Protein AF-A0AAW1VI80-F1 (afdb_monomer_lite)

Sequence (98 aa):
MMVKSILLLTVCVLYNLHIVHSDQRDLKETCFREECVAEFHLGEDQEYCGSDGKPYPNTASLVCADKCAKKYGGEVHGTEGLCPDLPNAYLYWKGIFN

Organism: NCBI:txid420089

Secondary structure (DSSP, 8-state):
-HHHHHHHHHHHHHHHHHHHHHHHHHHHHHHIIIIIGGG--TT----EEETTS-EESSHHHHHHHHHHHHHTT----EEESPPP-TTSHHHHHTT---

Structure (mmCIF, N/CA/C/O backbone):
data_AF-A0AAW1VI80-F1
#
_entry.id   AF-A0AAW1VI80-F1
#
loop_
_atom_site.group_PDB
_atom_site.id
_atom_site.type_symbol
_atom_site.label_atom_id
_atom_site.label_alt_id
_atom_site.label_comp_id
_atom_site.label_asym_id
_atom_site.label_entity_id
_atom_site.label_seq_id
_atom_site.pdbx_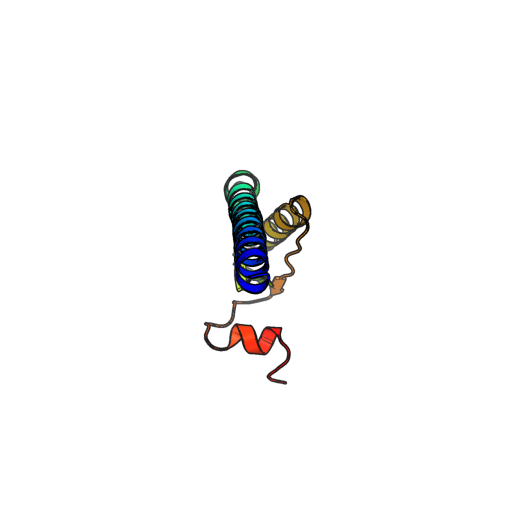PDB_ins_code
_atom_site.Cartn_x
_atom_site.Cartn_y
_atom_site.Cartn_z
_atom_site.occupancy
_atom_site.B_iso_or_equiv
_atom_site.auth_seq_id
_atom_site.auth_comp_id
_atom_site.au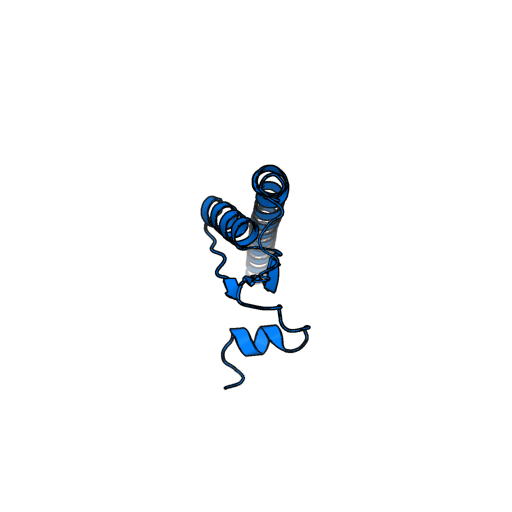th_asym_id
_atom_site.auth_atom_id
_atom_site.pdbx_PDB_model_num
ATOM 1 N N . MET A 1 1 ? -28.900 -4.442 38.178 1.00 59.69 1 MET A N 1
ATOM 2 C CA . MET A 1 1 ? -28.276 -3.125 37.893 1.00 59.69 1 MET A CA 1
ATOM 3 C C . MET A 1 1 ? -26.831 -3.200 37.375 1.00 59.69 1 MET A C 1
ATOM 5 O O . MET A 1 1 ? -26.392 -2.222 36.795 1.00 59.69 1 MET A O 1
ATOM 9 N N . MET A 1 2 ? -26.118 -4.334 37.459 1.00 59.50 2 MET A N 1
ATOM 10 C CA . MET A 1 2 ? -24.735 -4.470 36.946 1.00 59.50 2 MET A CA 1
ATOM 11 C C . MET A 1 2 ? -24.582 -4.477 35.411 1.00 59.50 2 MET A C 1
ATOM 13 O O . MET A 1 2 ? -23.575 -4.010 34.893 1.00 59.50 2 MET A O 1
ATOM 17 N N . VAL A 1 3 ? -25.580 -4.965 34.665 1.00 62.09 3 VAL A N 1
ATOM 18 C CA . VAL A 1 3 ? -25.465 -5.192 33.206 1.00 62.09 3 VAL A CA 1
ATOM 19 C C . VAL A 1 3 ? -25.331 -3.885 32.404 1.00 62.09 3 VAL A C 1
ATOM 21 O O . VAL A 1 3 ? -24.625 -3.841 31.401 1.00 62.09 3 VAL A O 1
ATOM 24 N N . LYS A 1 4 ? -25.950 -2.790 32.874 1.00 64.69 4 LYS A N 1
ATOM 25 C CA . LYS A 1 4 ? -25.899 -1.474 32.206 1.00 64.69 4 LYS A CA 1
ATOM 26 C C . LYS A 1 4 ? -24.511 -0.822 32.287 1.00 64.69 4 LYS A C 1
ATOM 28 O O . LYS A 1 4 ? -24.077 -0.220 31.312 1.00 64.69 4 LYS A O 1
ATOM 33 N N . SER A 1 5 ? -23.803 -0.975 33.409 1.00 69.19 5 SER A N 1
ATOM 34 C CA . SER A 1 5 ? -22.439 -0.442 33.568 1.00 69.19 5 SER A CA 1
ATOM 35 C C . SER A 1 5 ? -21.417 -1.194 32.719 1.00 69.19 5 SER A C 1
ATOM 37 O O . SER A 1 5 ? -20.522 -0.573 32.157 1.00 69.19 5 SER A O 1
ATOM 39 N N . ILE A 1 6 ? -21.572 -2.513 32.574 1.00 74.62 6 ILE A N 1
ATOM 40 C CA . ILE A 1 6 ? -20.698 -3.330 31.720 1.00 74.62 6 ILE A CA 1
ATOM 41 C C . ILE A 1 6 ? -20.884 -2.942 30.243 1.00 74.62 6 ILE A C 1
ATOM 43 O O . ILE A 1 6 ? -19.904 -2.755 29.524 1.00 74.62 6 ILE A O 1
ATOM 47 N N . LEU A 1 7 ? -22.130 -2.731 29.803 1.00 74.88 7 LEU A N 1
ATOM 48 C CA . LEU A 1 7 ? -22.428 -2.313 28.431 1.00 74.88 7 LEU A CA 1
ATOM 49 C C . LEU A 1 7 ? -21.789 -0.955 28.084 1.00 74.88 7 LEU A C 1
ATOM 51 O O . LEU A 1 7 ? -21.182 -0.814 27.030 1.00 74.88 7 LEU A O 1
ATOM 55 N N . LEU A 1 8 ? -21.849 0.022 28.993 1.00 75.00 8 LEU A N 1
ATOM 56 C CA . LEU A 1 8 ? -21.236 1.339 28.783 1.00 75.00 8 LEU A CA 1
ATOM 57 C C . LEU A 1 8 ? -19.707 1.269 28.668 1.00 75.00 8 LEU A C 1
ATOM 59 O O . LEU A 1 8 ? -19.127 1.905 27.791 1.00 75.00 8 LEU A O 1
ATOM 63 N N . LEU A 1 9 ? -19.053 0.468 29.514 1.00 78.06 9 LEU A N 1
ATOM 64 C CA . LEU A 1 9 ? -17.600 0.297 29.464 1.00 78.06 9 LEU A CA 1
ATOM 65 C C . LEU A 1 9 ? -17.152 -0.378 28.163 1.00 78.06 9 LEU A C 1
ATOM 67 O O . LEU A 1 9 ? -16.195 0.075 27.541 1.00 78.06 9 LEU A O 1
ATOM 71 N N . THR A 1 10 ? -17.862 -1.419 27.718 1.00 80.44 10 THR A N 1
ATOM 72 C CA . THR A 1 10 ? -17.526 -2.109 26.460 1.00 80.44 10 THR A CA 1
ATOM 73 C C . THR A 1 10 ? -17.678 -1.208 25.234 1.00 80.44 10 THR A C 1
ATOM 75 O O . THR A 1 10 ? -16.778 -1.177 24.398 1.00 80.44 10 THR A O 1
ATOM 78 N N . VAL A 1 11 ? -18.748 -0.410 25.151 1.00 83.38 11 VAL A N 1
ATOM 79 C CA . VAL A 1 11 ? -18.936 0.563 24.060 1.00 83.38 11 VAL A CA 1
ATOM 80 C C . VAL A 1 11 ? -17.826 1.617 24.059 1.00 83.38 11 VAL A C 1
ATOM 82 O O . VAL A 1 11 ? -17.275 1.912 23.000 1.00 83.38 11 VAL A O 1
ATOM 85 N N . CYS A 1 12 ? -17.434 2.134 25.228 1.00 81.62 12 CYS A N 1
ATOM 86 C CA . CYS A 1 12 ? -16.311 3.067 25.331 1.00 81.62 12 CYS A CA 1
ATOM 87 C C . CYS A 1 12 ? -14.999 2.451 24.831 1.00 81.62 12 CYS A C 1
ATOM 89 O O . CYS A 1 12 ? -14.280 3.089 24.066 1.00 81.62 12 CYS A O 1
ATOM 91 N N . VAL A 1 13 ? -14.672 1.222 25.233 1.00 83.00 13 VAL A N 1
ATOM 92 C CA . VAL A 1 13 ? -13.427 0.559 24.809 1.00 83.00 13 VAL A CA 1
ATOM 93 C C . VAL A 1 13 ? -13.412 0.324 23.297 1.00 83.00 13 VAL A C 1
ATOM 95 O O . VAL A 1 13 ? -12.415 0.629 22.647 1.00 83.00 13 VAL A O 1
ATOM 98 N N . LEU A 1 14 ? -14.521 -0.146 22.719 1.00 80.81 14 LEU A N 1
ATOM 99 C CA . LEU A 1 14 ? -14.629 -0.375 21.275 1.00 80.81 14 LEU A CA 1
ATOM 100 C C . LEU A 1 14 ? -14.549 0.928 20.469 1.00 80.81 14 LEU A C 1
ATOM 102 O O . LEU A 1 14 ? -13.888 0.961 19.434 1.00 80.81 14 LEU A O 1
ATOM 106 N N . TYR A 1 15 ? -15.168 2.008 20.953 1.00 72.69 15 TYR A N 1
ATOM 107 C CA . TYR A 1 15 ? -15.084 3.324 20.318 1.00 72.69 15 TYR A CA 1
ATOM 108 C C . TYR A 1 15 ? -13.645 3.859 20.306 1.00 72.69 15 TYR A C 1
ATOM 110 O O . TYR A 1 15 ? -13.145 4.262 19.258 1.00 72.69 15 TYR A O 1
ATOM 118 N N . ASN A 1 16 ? -12.947 3.785 21.445 1.00 70.31 16 ASN A N 1
ATOM 119 C CA . ASN A 1 16 ? -11.541 4.189 21.533 1.00 70.31 16 ASN A CA 1
ATOM 120 C C . ASN A 1 16 ? -10.641 3.329 20.629 1.00 70.31 16 ASN A C 1
ATOM 122 O O . ASN A 1 16 ? -9.776 3.866 19.944 1.00 70.31 16 ASN A O 1
ATOM 126 N N . LEU A 1 17 ? -10.871 2.012 20.565 1.00 69.31 17 LEU A N 1
ATOM 127 C CA . LEU A 1 17 ? -10.115 1.114 19.688 1.00 69.31 17 LEU A CA 1
ATOM 128 C C . LEU A 1 17 ? -10.327 1.444 18.201 1.00 69.31 17 LEU A C 1
ATOM 130 O O . LEU A 1 17 ? -9.370 1.451 17.429 1.00 69.31 17 LEU A O 1
ATOM 134 N N . HIS A 1 18 ? -11.563 1.755 17.800 1.00 66.19 18 HIS A N 1
ATOM 135 C CA . HIS A 1 18 ? -11.873 2.149 16.425 1.00 66.19 18 HIS A CA 1
ATOM 136 C C . HIS A 1 18 ? -11.208 3.480 16.044 1.00 66.19 18 HIS A C 1
ATOM 138 O O . HIS A 1 18 ? -10.697 3.603 14.932 1.00 66.19 18 HIS A O 1
ATOM 144 N N . ILE A 1 19 ? -11.171 4.459 16.957 1.00 62.06 19 ILE A N 1
ATOM 145 C CA . ILE A 1 19 ? -10.467 5.734 16.738 1.00 62.06 19 ILE A CA 1
ATOM 146 C C . ILE A 1 19 ? -8.975 5.492 16.505 1.00 62.06 19 ILE A C 1
ATOM 148 O O . ILE A 1 19 ? -8.440 5.945 15.497 1.00 62.06 19 ILE A O 1
ATOM 152 N N . VAL A 1 20 ? -8.323 4.726 17.384 1.00 64.75 20 VAL A N 1
ATOM 153 C CA . VAL A 1 20 ? -6.889 4.410 17.265 1.00 64.75 20 VAL A CA 1
ATOM 154 C C . VAL A 1 20 ? -6.585 3.677 15.952 1.00 64.75 20 VAL A C 1
ATOM 156 O O . VAL A 1 20 ? -5.597 3.973 15.288 1.00 64.75 20 VAL A O 1
ATOM 159 N N . HIS A 1 21 ? -7.448 2.748 15.531 1.00 60.28 21 HIS A N 1
ATOM 160 C CA . HIS A 1 21 ? -7.269 2.025 14.270 1.00 60.28 21 HIS A CA 1
ATOM 161 C C . HIS A 1 21 ? -7.528 2.898 13.026 1.00 60.28 21 HIS A C 1
ATOM 163 O O . HIS A 1 21 ? -6.955 2.647 11.966 1.00 60.28 21 HIS A O 1
ATOM 169 N N . SER A 1 22 ? -8.383 3.922 13.129 1.00 60.62 22 SER A N 1
ATOM 170 C CA . SER A 1 22 ? -8.571 4.905 12.055 1.00 60.62 22 SER A CA 1
ATOM 171 C C . SER A 1 22 ? -7.336 5.786 11.891 1.00 60.62 22 SER A C 1
ATOM 173 O O . SER A 1 22 ? -6.812 5.874 10.787 1.00 60.62 22 SER A O 1
ATOM 175 N N . ASP A 1 23 ? -6.815 6.317 12.998 1.00 61.72 23 ASP A N 1
ATOM 176 C CA . ASP A 1 23 ? -5.644 7.202 13.027 1.00 61.72 23 ASP A CA 1
ATOM 177 C C . ASP A 1 23 ? -4.405 6.547 12.386 1.00 61.72 23 ASP A C 1
ATOM 179 O O . ASP A 1 23 ? -3.703 7.143 11.574 1.00 61.72 23 ASP A O 1
ATOM 183 N N . GLN A 1 24 ? -4.192 5.252 12.643 1.00 64.69 24 GLN A N 1
ATOM 184 C CA . GLN A 1 24 ? -3.100 4.488 12.028 1.00 64.69 24 GLN A CA 1
ATOM 185 C C . GLN A 1 24 ? -3.260 4.284 10.510 1.00 64.69 24 GLN A C 1
ATOM 187 O O . GLN A 1 24 ? -2.256 4.194 9.802 1.00 64.69 24 GLN A O 1
ATOM 192 N N . ARG A 1 25 ? -4.492 4.189 9.986 1.00 66.25 25 ARG A N 1
ATOM 193 C CA . ARG A 1 25 ? -4.727 4.107 8.531 1.00 66.25 25 ARG A CA 1
ATOM 194 C C . ARG A 1 25 ? -4.440 5.448 7.864 1.00 66.25 25 ARG A C 1
ATOM 196 O O . ARG A 1 25 ? -3.741 5.471 6.853 1.00 66.25 25 ARG A O 1
ATOM 203 N N . ASP A 1 26 ? -4.889 6.536 8.479 1.00 73.94 26 ASP A N 1
ATOM 204 C CA . ASP A 1 26 ? -4.692 7.894 7.969 1.00 73.94 26 ASP A CA 1
ATOM 205 C C . ASP A 1 26 ? -3.196 8.276 7.957 1.00 73.94 26 ASP A C 1
ATOM 207 O O . ASP A 1 26 ? -2.692 8.848 6.987 1.00 73.94 26 ASP A O 1
ATOM 211 N N . LEU A 1 27 ? -2.439 7.865 8.981 1.00 72.88 27 LEU A N 1
ATOM 212 C CA . LEU A 1 27 ? -0.986 8.057 9.057 1.00 72.88 27 LEU A CA 1
ATOM 213 C C . LEU A 1 27 ? -0.210 7.268 7.989 1.00 72.88 27 LEU A C 1
ATOM 215 O O . LEU A 1 27 ? 0.729 7.802 7.393 1.00 72.88 27 LEU A O 1
ATOM 219 N N . LYS A 1 28 ? -0.607 6.018 7.706 1.00 74.44 28 LYS A N 1
ATOM 220 C CA . LYS A 1 28 ? 0.007 5.200 6.643 1.00 74.44 28 LYS A CA 1
ATOM 221 C C . LYS A 1 28 ? -0.202 5.823 5.264 1.00 74.44 28 LYS A C 1
ATOM 223 O O . LYS A 1 28 ? 0.738 5.880 4.473 1.00 74.44 28 LYS A O 1
ATOM 228 N N . GLU A 1 29 ? -1.404 6.324 4.983 1.00 73.81 29 GLU A N 1
ATOM 229 C CA . GLU A 1 29 ? -1.689 6.998 3.711 1.00 73.81 29 GLU A CA 1
ATOM 230 C C . GLU A 1 29 ? -0.978 8.349 3.586 1.00 73.81 29 GLU A C 1
ATOM 232 O O . GLU A 1 29 ? -0.511 8.698 2.500 1.00 73.81 29 GLU A O 1
ATOM 237 N N . THR A 1 30 ? -0.837 9.082 4.692 1.00 80.06 30 THR A N 1
ATOM 238 C CA . THR A 1 30 ? -0.083 10.345 4.725 1.00 80.06 30 THR A CA 1
ATOM 239 C C . THR A 1 30 ? 1.400 10.111 4.436 1.00 80.06 30 THR A C 1
ATOM 241 O O . THR A 1 30 ? 1.953 10.765 3.556 1.00 80.06 30 THR A O 1
ATOM 244 N N . CYS A 1 31 ? 2.017 9.113 5.082 1.00 81.44 31 CYS A N 1
ATOM 245 C CA . CYS A 1 31 ? 3.399 8.708 4.803 1.00 81.44 31 CYS A CA 1
ATOM 246 C C . CYS A 1 31 ? 3.600 8.372 3.322 1.00 81.44 31 CYS A C 1
ATOM 248 O O . CYS A 1 31 ? 4.524 8.878 2.692 1.00 81.44 31 CYS A O 1
ATOM 250 N N . PHE A 1 32 ? 2.690 7.586 2.736 1.00 79.00 32 PHE A N 1
ATOM 251 C CA . PHE A 1 32 ? 2.788 7.222 1.325 1.00 79.00 32 PHE A CA 1
ATOM 252 C C . PHE A 1 32 ? 2.729 8.449 0.402 1.00 79.00 32 PHE A C 1
ATOM 254 O O . PHE A 1 32 ? 3.482 8.554 -0.562 1.00 79.00 32 PHE A O 1
ATOM 261 N N . ARG A 1 33 ? 1.861 9.419 0.701 1.00 73.94 33 ARG A N 1
ATOM 262 C CA . ARG A 1 33 ? 1.720 10.630 -0.115 1.00 73.94 33 ARG A CA 1
ATOM 263 C C . ARG A 1 33 ? 2.926 11.567 -0.009 1.00 73.94 33 ARG A C 1
ATOM 265 O O . ARG A 1 33 ? 3.329 12.139 -1.016 1.00 73.94 33 ARG A O 1
ATOM 272 N N . GLU A 1 34 ? 3.455 11.764 1.192 1.00 72.62 34 GLU A N 1
ATOM 273 C CA . GLU A 1 34 ? 4.513 12.749 1.444 1.00 72.62 34 GLU A CA 1
ATOM 274 C C . GLU A 1 34 ? 5.915 12.202 1.154 1.00 72.62 34 GLU A C 1
ATOM 276 O O . GLU A 1 34 ? 6.762 12.938 0.652 1.00 72.62 34 GLU A O 1
ATOM 281 N N . GLU A 1 35 ? 6.156 10.916 1.430 1.00 70.62 35 GLU A N 1
ATOM 282 C CA . GLU A 1 35 ? 7.481 10.297 1.309 1.00 70.62 35 GLU A CA 1
ATOM 283 C C . GLU A 1 35 ? 7.658 9.539 -0.022 1.00 70.62 35 GLU A C 1
ATOM 285 O O . GLU A 1 35 ? 8.755 9.540 -0.577 1.00 70.62 35 GLU A O 1
ATOM 290 N N . CYS A 1 36 ? 6.598 8.933 -0.581 1.00 69.69 36 CYS A N 1
ATOM 291 C CA . CYS A 1 36 ? 6.727 7.984 -1.702 1.00 69.69 36 CYS A CA 1
ATOM 292 C C . CYS A 1 36 ? 6.392 8.542 -3.088 1.00 69.69 36 CYS A C 1
ATOM 294 O O . CYS A 1 36 ? 6.821 7.984 -4.096 1.00 69.69 36 CYS A O 1
ATOM 296 N N . VAL A 1 37 ? 5.646 9.647 -3.179 1.00 66.00 37 VAL A N 1
ATOM 297 C CA . VAL A 1 37 ? 5.259 10.242 -4.477 1.00 66.00 37 VAL A CA 1
ATOM 298 C C . VAL A 1 37 ? 6.479 10.772 -5.251 1.00 66.00 37 VAL A C 1
ATOM 300 O O . VAL A 1 37 ? 6.422 10.926 -6.469 1.00 66.00 37 VAL A O 1
ATOM 303 N N . ALA A 1 38 ? 7.606 10.998 -4.572 1.00 59.12 38 ALA A N 1
ATOM 304 C CA . ALA A 1 38 ? 8.838 11.499 -5.174 1.00 59.12 38 ALA A CA 1
ATOM 305 C C . ALA A 1 38 ? 9.694 10.428 -5.893 1.00 59.12 38 ALA A C 1
ATOM 307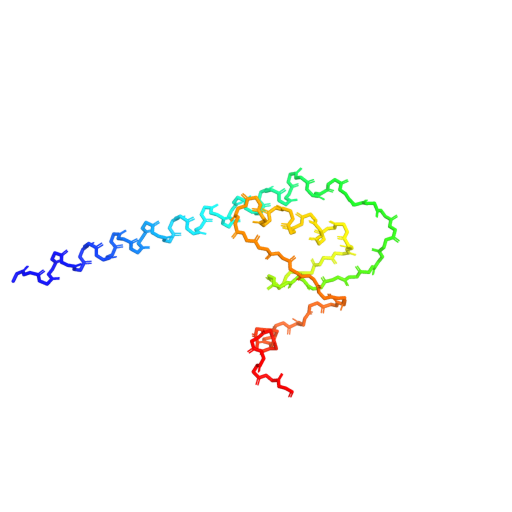 O O . ALA A 1 38 ? 10.585 10.803 -6.650 1.00 59.12 38 ALA A O 1
ATOM 308 N N . GLU A 1 39 ? 9.427 9.125 -5.718 1.00 55.31 39 GLU A N 1
ATOM 309 C CA . GLU A 1 39 ? 10.197 8.024 -6.342 1.00 55.31 39 GLU A CA 1
ATOM 310 C C . GLU A 1 39 ? 9.574 7.513 -7.664 1.00 55.31 39 GLU A C 1
ATOM 312 O O . GLU A 1 39 ? 9.838 6.394 -8.101 1.00 55.31 39 GLU A O 1
ATOM 317 N N . PHE A 1 40 ? 8.762 8.331 -8.348 1.00 59.16 40 PHE A N 1
ATOM 318 C CA . PHE A 1 40 ? 8.286 8.059 -9.714 1.00 59.16 40 PHE A CA 1
ATOM 319 C C . PHE A 1 40 ? 9.421 8.253 -10.739 1.00 59.16 40 PHE A C 1
ATOM 321 O O . PHE A 1 40 ? 9.388 9.134 -11.600 1.00 59.16 40 PHE A O 1
ATOM 328 N N . HIS A 1 41 ? 10.467 7.434 -10.652 1.00 55.19 41 HIS A N 1
ATOM 329 C CA . HIS A 1 41 ? 11.430 7.310 -11.734 1.00 55.19 41 HIS A CA 1
ATOM 330 C C . HIS A 1 41 ? 10.797 6.476 -12.855 1.00 55.19 41 HIS A C 1
ATOM 332 O O . HIS A 1 41 ? 10.600 5.272 -12.732 1.00 55.19 41 HIS A O 1
ATOM 338 N N . LEU A 1 42 ? 10.430 7.174 -13.932 1.00 53.38 42 LEU A N 1
ATOM 339 C CA . LEU A 1 42 ? 9.962 6.649 -15.217 1.00 53.38 42 LEU A CA 1
ATOM 340 C C . LEU A 1 42 ? 10.914 5.544 -15.708 1.00 53.38 42 LEU A C 1
ATOM 342 O O . LEU A 1 42 ? 12.009 5.860 -16.175 1.00 53.38 42 LEU A O 1
ATOM 346 N N . GLY A 1 43 ? 10.541 4.267 -15.594 1.00 52.12 43 GLY A N 1
ATOM 347 C CA . GLY A 1 43 ? 11.420 3.198 -16.080 1.00 52.12 43 GLY A CA 1
ATOM 348 C C . GLY A 1 43 ? 10.985 1.750 -15.872 1.00 52.12 43 GLY A C 1
ATOM 349 O O . GLY A 1 43 ? 11.475 0.896 -16.602 1.00 52.12 43 GLY A O 1
ATOM 350 N N . GLU A 1 44 ? 10.072 1.450 -14.950 1.00 57.66 44 GLU A N 1
ATOM 351 C CA . GLU A 1 44 ? 9.543 0.091 -14.787 1.00 57.66 44 GLU A CA 1
ATOM 352 C C . GLU A 1 44 ? 8.019 0.131 -14.889 1.00 57.66 44 GLU A C 1
ATOM 354 O O . GLU A 1 44 ? 7.356 0.544 -13.946 1.00 57.66 44 GLU A O 1
ATOM 359 N N . ASP A 1 45 ? 7.462 -0.312 -16.018 1.00 63.56 45 ASP A N 1
ATOM 360 C CA . ASP A 1 45 ? 6.016 -0.543 -16.192 1.00 63.56 45 ASP A CA 1
ATOM 361 C C . ASP A 1 45 ? 5.573 -1.865 -15.526 1.00 63.56 45 ASP A C 1
ATOM 363 O O . ASP A 1 45 ? 4.611 -2.510 -15.947 1.00 63.56 45 ASP A O 1
ATOM 367 N N . GLN A 1 46 ? 6.329 -2.335 -14.530 1.00 73.94 46 GLN A N 1
ATOM 368 C CA . GLN A 1 46 ? 6.054 -3.592 -13.857 1.00 73.94 46 GLN A CA 1
ATOM 369 C C . GLN A 1 46 ? 5.114 -3.339 -12.684 1.00 73.94 46 GLN A C 1
ATOM 371 O O . GLN A 1 46 ? 5.514 -2.876 -11.618 1.00 73.94 46 GLN A O 1
ATOM 376 N N . GLU A 1 47 ? 3.845 -3.655 -12.906 1.00 83.50 47 GLU A N 1
ATOM 377 C CA . GLU A 1 47 ? 2.807 -3.523 -11.895 1.00 83.50 47 GLU A CA 1
ATOM 378 C C . GLU A 1 47 ? 2.944 -4.607 -10.821 1.00 83.50 47 GLU A C 1
ATOM 380 O O . GLU A 1 47 ? 3.279 -5.760 -11.106 1.00 83.50 47 GLU A O 1
ATOM 385 N N . TYR A 1 48 ? 2.644 -4.234 -9.581 1.00 88.81 48 TYR A N 1
ATOM 386 C CA . TYR A 1 48 ? 2.561 -5.140 -8.444 1.00 88.81 48 TYR A CA 1
ATOM 387 C C . TYR A 1 48 ? 1.203 -5.011 -7.767 1.00 88.81 48 TYR A C 1
ATOM 389 O O . TYR A 1 48 ? 0.676 -3.909 -7.606 1.00 88.81 48 TYR A O 1
ATOM 397 N N . CYS A 1 49 ? 0.680 -6.126 -7.270 1.00 89.88 49 CYS A N 1
ATOM 398 C CA . CYS A 1 49 ? -0.438 -6.119 -6.346 1.00 89.88 49 CYS A CA 1
ATOM 399 C C . CYS A 1 49 ? 0.061 -6.269 -4.915 1.00 89.88 49 CYS A C 1
ATOM 401 O O . CYS A 1 49 ? 0.616 -7.311 -4.554 1.00 89.88 49 CYS A O 1
ATOM 403 N N . GLY A 1 50 ? -0.157 -5.241 -4.095 1.00 88.50 50 GLY A N 1
ATOM 404 C CA . GLY A 1 50 ? 0.132 -5.297 -2.671 1.00 88.50 50 GLY A CA 1
ATOM 405 C C . GLY A 1 50 ? -0.826 -6.212 -1.913 1.00 88.50 50 GLY A C 1
ATOM 406 O O . GLY A 1 50 ? -1.987 -6.396 -2.279 1.00 88.50 50 GLY A O 1
ATOM 407 N N . SER A 1 51 ? -0.360 -6.741 -0.787 1.00 89.62 51 SER A N 1
ATOM 408 C CA . SER A 1 51 ? -1.149 -7.521 0.172 1.00 89.62 51 SER A CA 1
ATOM 409 C C . SER A 1 51 ? -2.269 -6.713 0.834 1.00 89.62 51 SER A C 1
ATOM 411 O O . SER A 1 51 ? -3.168 -7.277 1.453 1.00 89.62 51 SER A O 1
ATOM 413 N N . ASP A 1 52 ? -2.216 -5.388 0.717 1.00 85.88 52 ASP A N 1
ATOM 414 C CA . ASP A 1 52 ? -3.271 -4.454 1.101 1.00 85.88 52 ASP A CA 1
ATOM 415 C C . ASP A 1 52 ? -4.343 -4.271 0.006 1.00 85.88 52 ASP A C 1
ATOM 417 O O . ASP A 1 52 ? -5.310 -3.533 0.202 1.00 85.88 52 ASP A O 1
ATOM 421 N N . GLY A 1 53 ? -4.193 -4.964 -1.129 1.00 85.62 53 GLY A N 1
ATOM 422 C CA . GLY A 1 53 ? -5.098 -4.920 -2.273 1.00 85.62 53 GLY A CA 1
ATOM 423 C C . GLY A 1 53 ? -4.926 -3.685 -3.156 1.00 85.62 53 GLY A C 1
ATOM 424 O O . GLY A 1 53 ? -5.796 -3.431 -3.991 1.00 85.62 53 GLY A O 1
ATOM 425 N N . LYS A 1 54 ? -3.854 -2.901 -2.974 1.00 85.19 54 LYS A N 1
ATOM 426 C CA . LYS A 1 54 ? -3.573 -1.721 -3.796 1.00 85.19 54 LYS A CA 1
ATOM 427 C C . LYS A 1 54 ? -2.637 -2.079 -4.961 1.00 85.19 54 LYS A C 1
ATOM 429 O O . LYS A 1 54 ? -1.676 -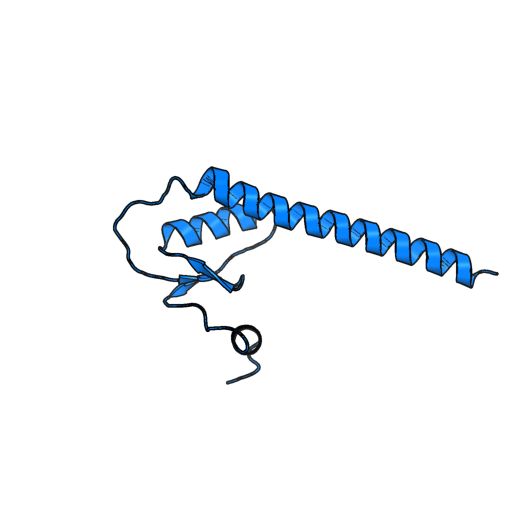2.827 -4.762 1.00 85.19 54 LYS A O 1
ATOM 434 N N . PRO A 1 55 ? -2.892 -1.555 -6.173 1.00 86.38 55 PRO A N 1
ATOM 435 C CA . PRO A 1 55 ? -1.948 -1.662 -7.273 1.00 86.38 55 PRO A CA 1
ATOM 436 C C . PRO A 1 55 ? -0.794 -0.673 -7.077 1.00 86.38 55 PRO A C 1
ATOM 438 O O . PRO A 1 55 ? -0.999 0.483 -6.696 1.00 86.38 55 PRO A O 1
ATOM 441 N N . TYR A 1 56 ? 0.412 -1.129 -7.383 1.00 84.81 56 TYR A N 1
ATOM 442 C CA . TYR A 1 56 ? 1.646 -0.361 -7.332 1.00 84.81 56 TYR A CA 1
ATOM 443 C C . TYR A 1 56 ? 2.253 -0.325 -8.735 1.00 84.81 56 TYR A C 1
ATOM 445 O O . TYR A 1 56 ? 2.545 -1.389 -9.278 1.00 84.81 56 TYR A O 1
ATOM 453 N N . PRO A 1 57 ? 2.434 0.860 -9.347 1.00 82.56 57 PRO A N 1
ATOM 454 C CA . PRO A 1 57 ? 2.870 0.971 -10.741 1.00 82.56 57 PRO A CA 1
ATOM 455 C C . PRO A 1 57 ? 4.300 0.481 -10.990 1.00 82.56 57 PRO A C 1
ATOM 457 O O . PRO A 1 57 ? 4.670 0.271 -12.136 1.00 82.56 57 PRO A O 1
ATOM 460 N N . ASN A 1 58 ? 5.112 0.361 -9.939 1.00 80.94 58 ASN A N 1
ATOM 461 C CA . ASN A 1 58 ? 6.492 -0.106 -10.016 1.00 80.94 58 ASN A CA 1
ATOM 462 C C . ASN A 1 58 ? 6.988 -0.615 -8.657 1.00 80.94 58 ASN A C 1
ATOM 464 O O . ASN A 1 58 ? 6.388 -0.344 -7.606 1.00 80.94 58 ASN A O 1
ATOM 468 N N . THR A 1 59 ? 8.145 -1.273 -8.670 1.00 86.25 59 THR A N 1
ATOM 469 C CA . THR A 1 59 ? 8.816 -1.797 -7.475 1.00 86.25 59 THR A CA 1
ATOM 470 C C . THR A 1 59 ? 9.082 -0.713 -6.426 1.00 86.25 59 THR A C 1
ATOM 472 O O . THR A 1 59 ? 8.896 -0.955 -5.235 1.00 86.25 59 THR A O 1
ATOM 475 N N . ALA A 1 60 ? 9.476 0.498 -6.839 1.00 85.19 60 ALA A N 1
ATOM 476 C CA . ALA A 1 60 ? 9.790 1.591 -5.912 1.00 85.19 60 ALA A CA 1
ATOM 477 C C . ALA A 1 60 ? 8.564 2.007 -5.083 1.00 85.19 60 ALA A C 1
ATOM 479 O O . ALA A 1 60 ? 8.635 2.115 -3.858 1.00 85.19 60 ALA A O 1
ATOM 480 N N . SER A 1 61 ? 7.406 2.136 -5.730 1.00 85.38 61 SER A N 1
ATOM 481 C CA . SER A 1 61 ? 6.149 2.464 -5.062 1.00 85.38 61 SER A CA 1
ATOM 482 C C . SER A 1 61 ? 5.715 1.376 -4.070 1.00 85.38 61 SER A C 1
ATOM 484 O O . SER A 1 61 ? 5.290 1.705 -2.962 1.00 85.38 61 SER A O 1
ATOM 486 N N . LEU A 1 62 ? 5.903 0.092 -4.401 1.00 87.25 62 LEU A N 1
ATOM 487 C CA . LEU A 1 62 ? 5.642 -1.023 -3.486 1.00 87.25 62 LEU A CA 1
ATOM 488 C C . LEU A 1 62 ? 6.593 -0.999 -2.278 1.00 87.25 62 LEU A C 1
ATOM 490 O O . LEU A 1 62 ? 6.154 -1.089 -1.131 1.00 87.25 62 LEU A O 1
ATOM 494 N N . VAL A 1 63 ? 7.897 -0.841 -2.522 1.00 89.19 63 VAL A N 1
ATOM 495 C CA . VAL A 1 63 ? 8.922 -0.764 -1.468 1.00 89.19 63 VAL A CA 1
ATOM 496 C C . VAL A 1 63 ? 8.652 0.408 -0.530 1.00 89.19 63 VAL A C 1
ATOM 498 O O . VAL A 1 63 ? 8.836 0.295 0.683 1.00 89.19 63 VAL A O 1
ATOM 501 N N . CYS A 1 64 ? 8.203 1.539 -1.064 1.00 87.62 64 CYS A N 1
ATOM 502 C CA . CYS A 1 64 ? 7.903 2.693 -0.239 1.00 87.62 64 CYS A CA 1
ATOM 503 C C . CYS A 1 64 ? 6.633 2.500 0.603 1.00 87.62 64 CYS A C 1
ATOM 505 O O . CYS A 1 64 ? 6.625 2.843 1.788 1.00 87.62 64 CYS A O 1
ATOM 507 N N . ALA A 1 65 ? 5.597 1.855 0.059 1.00 88.44 65 ALA A N 1
ATOM 508 C CA . ALA A 1 65 ? 4.441 1.450 0.856 1.00 88.44 65 ALA A CA 1
ATOM 509 C C . ALA A 1 65 ? 4.815 0.512 2.006 1.00 88.44 65 ALA A C 1
ATOM 511 O O . ALA A 1 65 ? 4.335 0.708 3.122 1.00 88.44 65 ALA A O 1
ATOM 512 N N . ASP A 1 66 ? 5.703 -0.453 1.769 1.00 91.00 66 ASP A N 1
ATOM 513 C CA . ASP A 1 66 ? 6.195 -1.348 2.815 1.00 91.00 66 ASP A CA 1
ATOM 514 C C . ASP A 1 66 ? 6.983 -0.592 3.901 1.00 91.00 66 ASP A C 1
ATOM 516 O O . ASP A 1 66 ? 6.733 -0.778 5.094 1.00 91.00 66 ASP A O 1
ATOM 520 N N . LYS A 1 67 ? 7.863 0.347 3.521 1.00 90.31 67 LYS A N 1
ATOM 521 C CA . LYS A 1 67 ? 8.555 1.237 4.477 1.00 90.31 67 LYS A CA 1
ATOM 522 C C . LYS A 1 67 ? 7.563 2.019 5.344 1.00 90.31 67 LYS A C 1
ATOM 524 O O . LYS A 1 67 ? 7.708 2.051 6.569 1.00 90.31 67 LYS A O 1
ATOM 529 N N . CYS A 1 68 ? 6.544 2.615 4.727 1.00 90.38 68 CYS A N 1
ATOM 530 C CA . CYS A 1 68 ? 5.503 3.341 5.447 1.00 90.38 68 CYS A CA 1
ATOM 531 C C . CYS A 1 68 ? 4.698 2.419 6.363 1.00 90.38 68 CYS A C 1
ATOM 533 O O . CYS A 1 68 ? 4.446 2.762 7.515 1.00 90.38 68 CYS A O 1
ATOM 535 N N . ALA A 1 69 ? 4.332 1.225 5.900 1.00 88.88 69 ALA A N 1
ATOM 536 C CA . ALA A 1 69 ? 3.632 0.256 6.726 1.00 88.88 69 ALA A CA 1
ATOM 537 C C . ALA A 1 69 ? 4.467 -0.120 7.959 1.00 88.88 69 ALA A C 1
ATOM 539 O O . ALA A 1 69 ? 3.939 -0.059 9.072 1.00 88.88 69 ALA A O 1
ATOM 540 N N . LYS A 1 70 ? 5.768 -0.389 7.784 1.00 90.25 70 LYS A N 1
ATOM 541 C CA . LYS A 1 70 ? 6.704 -0.761 8.859 1.00 90.25 70 LYS A CA 1
ATOM 542 C C . LYS A 1 70 ? 6.866 0.324 9.915 1.00 90.25 70 LYS A C 1
ATOM 544 O O . LYS A 1 70 ? 6.873 0.012 11.105 1.00 90.25 70 LYS A O 1
ATOM 549 N N . LYS A 1 71 ? 6.906 1.599 9.510 1.00 87.62 71 LYS A N 1
ATOM 550 C CA . LYS A 1 71 ? 6.933 2.761 10.424 1.00 87.62 71 LYS A CA 1
ATOM 551 C C . LYS A 1 71 ? 5.763 2.755 11.418 1.00 87.62 71 LYS A C 1
ATOM 553 O O . LYS A 1 71 ? 5.914 3.219 12.544 1.00 87.62 71 LYS A O 1
ATOM 558 N N . TYR A 1 72 ? 4.629 2.181 11.016 1.00 86.31 72 TYR A N 1
ATOM 559 C CA . TYR A 1 72 ? 3.399 2.080 11.805 1.00 86.31 72 TYR A CA 1
ATOM 560 C C . TYR A 1 72 ? 3.018 0.619 12.121 1.00 86.31 72 TYR A C 1
ATOM 562 O O . TYR A 1 72 ? 1.836 0.289 12.243 1.00 86.31 72 TYR A O 1
ATOM 570 N N . GLY A 1 73 ? 4.005 -0.282 12.209 1.00 86.25 73 GLY A N 1
ATOM 571 C CA . GLY A 1 73 ? 3.817 -1.664 12.671 1.00 86.25 73 GLY A CA 1
ATOM 572 C C . GLY A 1 73 ? 2.992 -2.569 11.747 1.00 86.25 73 GLY A C 1
ATOM 573 O O . GLY A 1 73 ? 2.361 -3.510 12.220 1.00 86.25 73 GLY A O 1
ATOM 574 N N . GLY A 1 74 ? 2.940 -2.274 10.448 1.00 88.25 74 GLY A N 1
ATOM 575 C CA . GLY A 1 74 ? 2.407 -3.161 9.413 1.00 88.25 74 GLY A CA 1
ATOM 576 C C . GLY A 1 74 ? 3.468 -3.530 8.380 1.00 88.25 74 GLY A C 1
ATOM 577 O O . GLY A 1 74 ? 4.608 -3.095 8.473 1.00 88.25 74 GLY A O 1
ATOM 578 N N . GLU A 1 75 ? 3.075 -4.298 7.374 1.00 91.12 75 GLU A N 1
ATOM 579 C CA . GLU A 1 75 ? 3.940 -4.704 6.262 1.00 91.12 75 GLU A CA 1
ATOM 580 C C . GLU A 1 75 ? 3.099 -4.776 4.989 1.00 91.12 75 GLU A C 1
ATOM 582 O O . GLU A 1 75 ? 1.897 -5.061 5.056 1.00 91.12 75 GLU A O 1
ATOM 587 N N . VAL A 1 76 ? 3.721 -4.517 3.840 1.00 90.06 76 VAL A N 1
ATOM 588 C CA . VAL A 1 76 ? 3.085 -4.690 2.531 1.00 90.06 76 VAL A CA 1
ATOM 589 C C . VAL A 1 76 ? 3.994 -5.557 1.678 1.00 90.06 76 VAL A C 1
ATOM 591 O O . VAL A 1 76 ? 5.134 -5.204 1.400 1.00 90.06 76 VAL A O 1
ATOM 594 N N . HIS A 1 77 ? 3.471 -6.697 1.245 1.00 91.06 77 HIS A N 1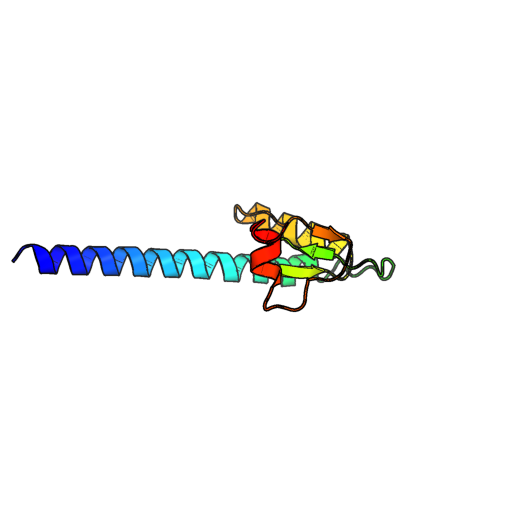
ATOM 595 C CA . HIS A 1 77 ? 4.153 -7.580 0.308 1.00 91.06 77 HIS A CA 1
ATOM 596 C C . HIS A 1 77 ? 3.488 -7.445 -1.052 1.00 91.06 77 HIS A C 1
ATOM 598 O O . HIS A 1 77 ? 2.263 -7.424 -1.122 1.00 91.06 77 HIS A O 1
ATOM 604 N N . GLY A 1 78 ? 4.266 -7.366 -2.126 1.00 89.25 78 GLY A N 1
ATOM 605 C CA . GLY A 1 78 ? 3.722 -7.335 -3.479 1.00 89.25 78 GLY A CA 1
ATOM 606 C C . GLY A 1 78 ? 3.927 -8.655 -4.196 1.00 89.25 78 GLY A C 1
ATOM 607 O O . GLY A 1 78 ? 4.953 -9.309 -4.023 1.00 89.25 78 GLY A O 1
ATOM 608 N N . THR A 1 79 ? 2.958 -9.027 -5.021 1.00 88.81 79 THR A N 1
ATOM 609 C CA . THR A 1 79 ? 3.149 -10.029 -6.076 1.00 88.81 79 THR A CA 1
ATOM 610 C C . THR A 1 79 ? 3.200 -9.303 -7.410 1.00 88.81 79 THR A C 1
ATOM 612 O O . THR A 1 79 ? 2.472 -8.330 -7.594 1.00 88.81 79 THR A O 1
ATOM 615 N N . GLU A 1 80 ? 4.058 -9.750 -8.322 1.00 87.12 80 GLU A N 1
ATOM 616 C CA . GLU A 1 80 ? 4.100 -9.212 -9.683 1.00 87.12 80 GLU A CA 1
ATOM 617 C C . GLU A 1 80 ? 2.746 -9.400 -10.383 1.00 87.12 80 GLU A C 1
ATOM 619 O O . GLU A 1 80 ? 2.121 -10.460 -10.281 1.00 87.12 80 GLU A O 1
ATOM 624 N N . GLY A 1 81 ? 2.312 -8.374 -11.111 1.00 84.81 81 GLY A N 1
ATOM 625 C CA . GLY A 1 81 ? 1.060 -8.341 -11.854 1.00 84.81 81 GLY A CA 1
ATOM 626 C C . GLY A 1 81 ? -0.038 -7.491 -11.211 1.00 84.81 81 GLY A C 1
ATOM 627 O O . GLY A 1 81 ? 0.102 -6.921 -10.128 1.00 84.81 81 GLY A O 1
ATOM 628 N N . LEU A 1 82 ? -1.161 -7.412 -11.923 1.00 82.81 82 LEU A N 1
ATOM 629 C CA . LEU A 1 82 ? -2.342 -6.644 -11.535 1.00 82.81 82 LEU A CA 1
ATOM 630 C C . LEU A 1 82 ? -3.031 -7.222 -10.295 1.00 82.81 82 LEU A C 1
ATOM 632 O O . LEU A 1 82 ? -3.096 -8.440 -10.102 1.00 82.81 82 LEU A O 1
ATOM 636 N N . CYS A 1 83 ? -3.635 -6.345 -9.490 1.00 83.19 83 CYS A N 1
ATOM 637 C CA . CYS A 1 83 ? -4.573 -6.802 -8.473 1.00 83.19 83 CYS A CA 1
ATOM 638 C C . CYS A 1 83 ? -5.813 -7.418 -9.128 1.00 83.19 83 CYS A C 1
ATOM 640 O O . CYS A 1 83 ? -6.299 -6.882 -10.124 1.00 83.19 83 CYS A O 1
ATOM 642 N N . PRO A 1 84 ? -6.366 -8.514 -8.577 1.00 78.06 84 PRO A N 1
ATOM 643 C CA . PRO A 1 84 ? -7.599 -9.065 -9.109 1.00 78.06 84 PRO A CA 1
ATOM 644 C C . PRO A 1 84 ? -8.723 -8.041 -8.929 1.00 78.06 84 PRO A C 1
ATOM 646 O O . PRO A 1 84 ? -8.923 -7.537 -7.820 1.00 78.06 84 PRO A O 1
ATOM 649 N N . ASP A 1 85 ? -9.485 -7.776 -9.988 1.00 69.12 85 ASP A N 1
ATOM 650 C CA . ASP A 1 85 ? -10.703 -6.971 -9.904 1.00 69.12 85 ASP A CA 1
ATOM 651 C C . ASP A 1 85 ? -11.651 -7.606 -8.863 1.00 69.12 85 ASP A C 1
ATOM 653 O O . ASP A 1 85 ? -12.079 -8.760 -8.981 1.00 69.12 85 ASP A O 1
ATOM 657 N N . LEU A 1 86 ? -11.929 -6.896 -7.765 1.00 62.56 86 LEU A N 1
ATOM 658 C CA . LEU A 1 86 ? -12.715 -7.428 -6.643 1.00 62.56 86 LEU A CA 1
ATOM 659 C C . LEU A 1 86 ? -14.190 -7.581 -7.051 1.00 62.56 86 LEU A C 1
ATOM 661 O O . LEU A 1 86 ? -14.825 -6.600 -7.440 1.00 62.56 86 LEU A O 1
ATOM 665 N N . PRO A 1 87 ? -14.747 -8.808 -6.954 1.00 53.00 87 PRO A N 1
ATOM 666 C CA . PRO A 1 87 ? -15.179 -9.350 -5.653 1.00 53.00 87 PRO A CA 1
ATOM 667 C C . PRO A 1 87 ? -14.331 -10.502 -5.079 1.00 53.00 87 PRO A C 1
ATOM 669 O O . PRO A 1 87 ? -14.529 -10.876 -3.925 1.00 53.00 87 PRO A O 1
ATOM 672 N N . ASN A 1 88 ? -13.389 -11.072 -5.841 1.00 52.75 88 ASN A N 1
ATOM 673 C CA . ASN A 1 88 ? -12.756 -12.359 -5.494 1.00 52.75 88 ASN A CA 1
ATOM 674 C C . ASN A 1 88 ? -11.315 -12.276 -4.945 1.00 52.75 88 ASN A C 1
ATOM 676 O O . ASN A 1 88 ? -10.828 -13.263 -4.392 1.00 52.75 88 ASN A O 1
ATOM 680 N N . ALA A 1 89 ? -10.638 -11.122 -5.013 1.00 53.19 89 ALA A N 1
ATOM 681 C CA . ALA A 1 89 ? -9.258 -10.975 -4.520 1.00 53.19 89 ALA A CA 1
ATOM 682 C C . ALA A 1 89 ? -9.105 -11.264 -3.013 1.00 53.19 89 ALA A C 1
ATOM 684 O O . ALA A 1 89 ? -8.104 -11.839 -2.589 1.00 53.19 89 ALA A O 1
ATOM 685 N N . TYR A 1 90 ? -10.125 -10.941 -2.207 1.00 51.66 90 TYR A N 1
ATOM 686 C CA . TYR A 1 90 ? -10.143 -11.234 -0.767 1.00 51.66 90 TYR A CA 1
ATOM 687 C C . TYR A 1 90 ? -10.129 -12.742 -0.469 1.00 51.66 90 TYR A C 1
ATOM 689 O O . TYR A 1 90 ? -9.552 -13.182 0.524 1.00 51.66 90 TYR A O 1
ATOM 697 N N . LEU A 1 91 ? -10.767 -13.543 -1.328 1.00 51.34 91 LEU A N 1
ATOM 698 C CA . LEU A 1 91 ? -10.881 -14.992 -1.156 1.00 51.34 91 LEU A CA 1
ATOM 699 C C . LEU A 1 91 ? -9.630 -15.720 -1.669 1.00 51.34 91 LEU A C 1
ATOM 701 O O . LEU A 1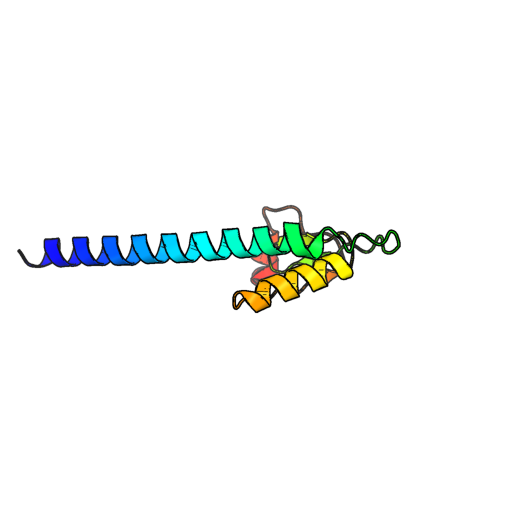 91 ? -9.221 -16.705 -1.056 1.00 51.34 91 LEU A O 1
ATOM 705 N N . TYR A 1 92 ? -8.985 -15.194 -2.716 1.00 48.78 92 TYR A N 1
ATOM 706 C CA . TYR A 1 92 ? -7.686 -15.680 -3.191 1.00 48.78 92 TYR A CA 1
ATOM 707 C C . TYR A 1 92 ? -6.585 -15.464 -2.138 1.00 48.78 92 TYR A C 1
ATOM 709 O O . TYR A 1 92 ? -5.914 -16.413 -1.745 1.00 48.78 92 TYR A O 1
ATOM 717 N N . TRP A 1 93 ? -6.477 -14.258 -1.565 1.00 48.25 93 TRP A N 1
ATOM 718 C CA . TRP A 1 93 ? -5.493 -13.960 -0.509 1.00 48.25 93 TRP A CA 1
ATOM 719 C C . TRP A 1 93 ? -5.722 -14.727 0.801 1.00 48.25 93 TRP A C 1
ATOM 721 O O . TRP A 1 93 ? -4.779 -14.963 1.553 1.00 48.25 93 TRP A O 1
ATOM 731 N N . LYS A 1 94 ? -6.958 -15.154 1.084 1.00 52.81 94 LYS A N 1
ATOM 732 C CA . LYS A 1 94 ? -7.262 -16.039 2.220 1.00 52.81 94 LYS A CA 1
ATOM 733 C C . LYS A 1 94 ? -7.057 -17.530 1.928 1.00 52.81 94 LYS A C 1
ATOM 735 O O . LYS A 1 94 ? -7.359 -18.343 2.800 1.00 52.81 94 LYS A O 1
ATOM 740 N N . GLY A 1 95 ? -6.575 -17.898 0.739 1.00 46.75 95 GLY A N 1
ATOM 741 C CA . GLY A 1 95 ? -6.377 -19.296 0.350 1.00 46.75 95 GLY A CA 1
ATOM 742 C C . GLY A 1 95 ? -7.678 -20.106 0.299 1.00 46.75 95 GLY A C 1
ATOM 743 O O . GLY A 1 95 ? -7.660 -21.312 0.527 1.00 46.75 95 GLY A O 1
ATOM 744 N N . ILE A 1 96 ? -8.822 -19.449 0.067 1.00 51.38 96 ILE A N 1
ATOM 745 C CA . ILE A 1 96 ? -10.147 -20.097 0.048 1.00 51.38 96 ILE A CA 1
ATOM 746 C C . ILE A 1 96 ? -10.433 -20.737 -1.318 1.00 51.38 96 ILE A C 1
ATOM 748 O O . ILE A 1 96 ? -11.182 -21.708 -1.395 1.00 51.38 96 ILE A O 1
ATOM 752 N N . PHE A 1 97 ? -9.794 -20.249 -2.380 1.00 39.59 97 PHE A N 1
ATOM 753 C CA . PHE A 1 97 ? -9.775 -20.912 -3.680 1.00 39.59 97 PHE A CA 1
ATOM 754 C C . PHE A 1 97 ? -8.349 -21.392 -3.959 1.00 39.59 97 PHE A C 1
ATOM 756 O O . PHE A 1 97 ? -7.454 -20.566 -4.132 1.00 39.59 97 PHE A O 1
ATOM 763 N N . ASN A 1 98 ? -8.160 -22.716 -3.924 1.00 40.50 98 ASN A N 1
ATOM 764 C CA . ASN A 1 98 ? -7.015 -23.405 -4.531 1.00 40.50 98 ASN A CA 1
ATOM 765 C C . ASN A 1 98 ? -7.268 -23.583 -6.027 1.00 40.50 98 ASN A C 1
ATOM 767 O O . ASN A 1 98 ? -8.429 -23.911 -6.369 1.00 40.50 98 ASN A O 1
#

Foldseek 3Di:
DVVVVVVVVVVVVVVVVVVVVVVLVVQLVVQLVPPQVVPPPPDDCWWWQKPVRDIDRDPSSQVSSQVSQVVSPGGIDIDTDHRPDDPCSVCVSVVVDD

Radius of gyration: 18.37 Å; chains: 1; bounding box: 40×36×54 Å

pLDDT: mean 73.39, std 13.99, range [39.59, 91.12]